Protein AF-A0A0Q7QD30-F1 (afdb_monomer)

pLDDT: mean 86.22, std 14.58, range [40.12, 98.38]

Radius of gyration: 17.58 Å; Cα contacts (8 Å, |Δi|>4): 38; chains: 1; bounding box: 45×49×42 Å

Sequence (106 aa):
MNDERHSVSSGDRLRDSKDKQVGIRWPIALDQRLDDLVERANNAGASTTRRETIAAILLVADHTGEELVEILISYRRALVRDALLEVSDADVIQFKAHRPGPRGSS

Structure (mmCIF, N/CA/C/O backbone):
data_AF-A0A0Q7QD30-F1
#
_entry.id   AF-A0A0Q7QD30-F1
#
loop_
_atom_site.group_PDB
_atom_site.id
_atom_site.type_symbol
_atom_site.label_atom_id
_atom_site.label_alt_id
_atom_site.label_comp_id
_atom_site.label_asym_id
_atom_site.label_entity_id
_atom_site.label_seq_id
_atom_site.pdbx_PDB_ins_code
_atom_site.Cartn_x
_atom_site.Cartn_y
_atom_site.Cartn_z
_atom_site.occupancy
_atom_site.B_iso_or_equiv
_atom_site.auth_seq_id
_atom_site.auth_comp_id
_atom_site.auth_asym_id
_atom_site.auth_atom_id
_atom_site.pdbx_PDB_model_num
ATOM 1 N N . MET A 1 1 ? -4.526 32.846 -7.334 1.00 40.12 1 MET A N 1
ATOM 2 C CA . MET A 1 1 ? -4.752 31.526 -6.709 1.00 40.12 1 MET A CA 1
ATOM 3 C C . MET A 1 1 ? -5.029 30.573 -7.859 1.00 40.12 1 MET A C 1
ATOM 5 O O . MET A 1 1 ? -6.075 30.695 -8.476 1.00 40.12 1 MET A O 1
ATOM 9 N N . ASN A 1 2 ? -4.015 29.817 -8.287 1.00 40.62 2 ASN A N 1
ATOM 10 C CA . ASN A 1 2 ? -4.057 29.058 -9.538 1.00 40.62 2 ASN A CA 1
ATOM 11 C C . ASN A 1 2 ? -4.798 27.740 -9.287 1.00 40.62 2 ASN A C 1
ATOM 13 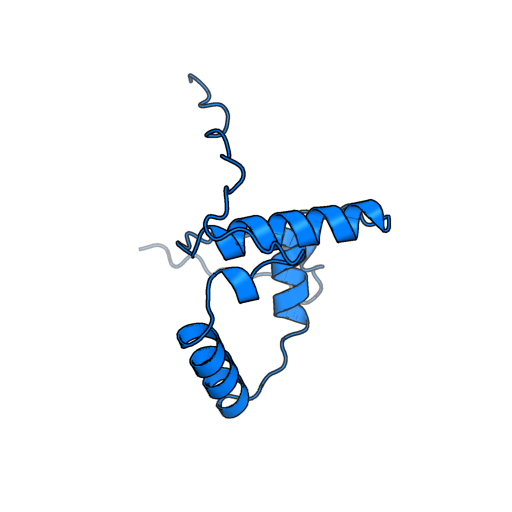O O . ASN A 1 2 ? -4.301 26.887 -8.557 1.00 40.62 2 ASN A O 1
ATOM 17 N N . ASP A 1 3 ? -5.995 27.612 -9.846 1.00 47.06 3 ASP A N 1
ATOM 18 C CA . ASP A 1 3 ? -6.765 26.372 -9.860 1.00 47.06 3 ASP A CA 1
ATOM 19 C C . ASP A 1 3 ? -6.173 25.466 -10.952 1.00 47.06 3 ASP A C 1
ATOM 21 O O . ASP A 1 3 ? -6.595 25.482 -12.111 1.00 47.06 3 ASP A O 1
ATOM 25 N N . GLU A 1 4 ? -5.088 24.757 -10.623 1.00 55.84 4 GLU A N 1
ATOM 26 C CA . GLU A 1 4 ? -4.527 23.727 -11.497 1.00 55.84 4 GLU A CA 1
ATOM 27 C C . GLU A 1 4 ? -5.525 22.573 -11.593 1.00 55.84 4 GLU A C 1
ATOM 29 O O . GLU A 1 4 ? -5.498 21.628 -10.806 1.00 55.84 4 GLU A O 1
ATOM 34 N N . ARG A 1 5 ? -6.409 22.633 -12.591 1.00 63.66 5 ARG A N 1
ATOM 35 C CA . ARG A 1 5 ? -7.273 21.508 -12.951 1.00 63.66 5 ARG A CA 1
ATOM 36 C C . ARG A 1 5 ? -6.390 20.303 -13.273 1.00 63.66 5 ARG A C 1
ATOM 38 O O . ARG A 1 5 ? -5.806 20.214 -14.354 1.00 63.66 5 ARG A O 1
ATOM 45 N N . HIS A 1 6 ? -6.271 19.374 -12.329 1.00 71.06 6 HIS A N 1
ATOM 46 C CA . HIS A 1 6 ? -5.674 18.066 -12.561 1.00 71.06 6 HIS A CA 1
ATOM 47 C C . HIS A 1 6 ? -6.597 17.287 -13.505 1.00 71.06 6 HIS A C 1
ATOM 49 O O . HIS A 1 6 ? -7.525 16.614 -13.069 1.00 71.06 6 HIS A O 1
ATOM 55 N N . SER A 1 7 ? -6.377 17.438 -14.809 1.00 81.81 7 SER A N 1
ATOM 56 C CA . SER A 1 7 ? -7.041 16.646 -15.841 1.00 81.81 7 SER A CA 1
ATOM 57 C C . SER A 1 7 ? -6.058 15.624 -16.403 1.00 81.81 7 SER A C 1
ATOM 59 O O . SER A 1 7 ? -4.879 15.923 -16.598 1.00 81.81 7 SER A O 1
ATOM 61 N N . VAL A 1 8 ? -6.551 14.408 -16.609 1.00 85.69 8 VAL A N 1
ATOM 62 C CA . VAL A 1 8 ? -5.866 13.293 -17.273 1.00 85.69 8 VAL A CA 1
ATOM 63 C C . VAL A 1 8 ? -6.819 12.730 -18.323 1.00 85.69 8 VAL A C 1
ATOM 65 O O . VAL A 1 8 ? -8.037 12.880 -18.180 1.00 85.69 8 VAL A O 1
ATOM 68 N N . SER A 1 9 ? -6.299 12.125 -19.389 1.00 89.25 9 SER A N 1
ATOM 69 C CA . SER A 1 9 ? -7.150 11.518 -20.412 1.00 89.25 9 SER A CA 1
ATOM 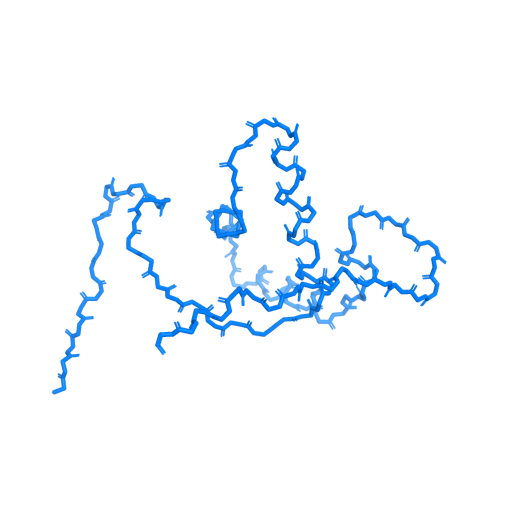70 C C . SER A 1 9 ? -7.662 10.162 -19.915 1.00 89.25 9 SER A C 1
ATOM 72 O O . SER A 1 9 ? -6.914 9.372 -19.343 1.00 89.25 9 SER A O 1
ATOM 74 N N . SER A 1 10 ? -8.94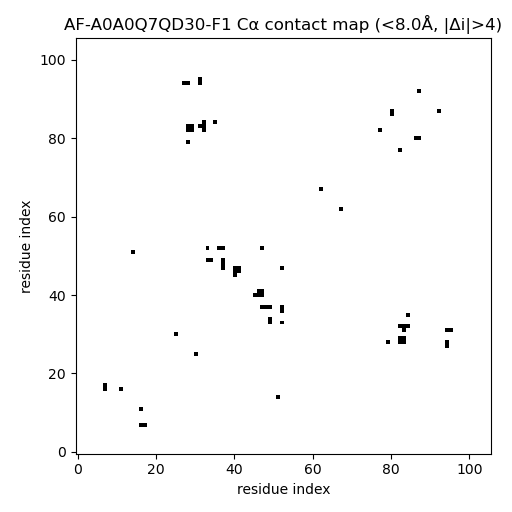8 9.868 -20.132 1.00 89.88 10 SER A N 1
ATOM 75 C CA . SER A 1 10 ? -9.539 8.575 -19.754 1.00 89.88 10 SER A CA 1
ATOM 76 C C . SER A 1 10 ? -9.025 7.403 -20.595 1.00 89.88 10 SER A C 1
ATOM 78 O O . SER A 1 10 ? -9.223 6.252 -20.215 1.00 89.88 10 SER A O 1
ATOM 80 N N . GLY A 1 11 ? -8.375 7.679 -21.731 1.00 92.56 11 GLY A N 1
ATOM 81 C CA . GLY A 1 11 ? -7.721 6.669 -22.562 1.00 92.56 11 GLY A CA 1
ATOM 82 C C . GLY A 1 11 ? -6.291 6.345 -22.124 1.00 92.56 11 GLY A C 1
ATOM 83 O O . GLY A 1 11 ? -5.680 5.432 -22.683 1.00 92.56 11 GLY A O 1
ATOM 84 N N . ASP A 1 12 ? -5.746 7.080 -21.152 1.00 92.56 12 ASP A N 1
ATOM 85 C CA . ASP A 1 12 ? -4.369 6.892 -20.711 1.00 92.56 12 ASP A CA 1
ATOM 86 C C . ASP A 1 12 ? -4.254 5.612 -19.882 1.00 92.56 12 ASP A C 1
ATOM 88 O O . ASP A 1 12 ? -5.095 5.290 -19.039 1.00 92.56 12 ASP A O 1
ATOM 92 N N . ARG A 1 13 ? -3.160 4.875 -20.078 1.00 91.44 13 ARG A N 1
ATOM 93 C CA . ARG A 1 13 ? -2.832 3.759 -19.190 1.00 91.44 13 ARG A CA 1
ATOM 94 C C . ARG A 1 13 ? -2.526 4.318 -17.805 1.00 91.44 13 ARG A C 1
ATOM 96 O O . ARG A 1 13 ? -1.668 5.183 -17.677 1.00 91.44 13 ARG A O 1
ATOM 103 N N . LEU A 1 14 ? -3.141 3.768 -16.758 1.00 91.06 14 LEU A N 1
ATOM 104 C CA . LEU A 1 14 ? -2.929 4.227 -15.376 1.00 91.06 14 LEU A CA 1
ATOM 105 C C . LEU A 1 14 ? -1.450 4.266 -14.971 1.00 91.06 14 LEU A C 1
ATOM 107 O O . LEU A 1 14 ? -1.016 5.208 -14.317 1.00 91.06 14 LEU A O 1
ATOM 111 N N . ARG A 1 15 ? -0.657 3.278 -15.405 1.00 90.56 15 ARG A N 1
ATOM 112 C CA . ARG A 1 15 ? 0.782 3.218 -15.108 1.00 90.56 15 ARG A CA 1
ATOM 113 C C . ARG A 1 15 ? 1.587 4.375 -15.718 1.00 90.56 15 ARG A C 1
ATOM 115 O O . ARG A 1 15 ? 2.637 4.692 -15.166 1.00 90.56 15 ARG A O 1
ATOM 122 N N . ASP A 1 16 ? 1.087 4.952 -16.814 1.00 90.81 16 ASP A N 1
ATOM 123 C CA . ASP A 1 16 ? 1.703 6.008 -17.630 1.00 90.81 16 ASP A CA 1
ATOM 124 C C . ASP A 1 16 ? 1.024 7.382 -17.394 1.00 90.81 16 ASP A C 1
ATOM 126 O O . ASP A 1 16 ? 1.424 8.387 -17.978 1.00 90.81 16 ASP A O 1
ATOM 130 N N . SER A 1 17 ? -0.022 7.428 -16.557 1.00 91.88 17 SER A N 1
ATOM 131 C CA . SER A 1 17 ? -0.799 8.635 -16.261 1.00 91.88 17 SER A CA 1
ATOM 132 C C . SER A 1 17 ? -0.052 9.584 -15.319 1.00 91.88 17 SER A C 1
ATOM 134 O O . SER A 1 17 ? 0.950 9.229 -14.697 1.00 91.88 17 SER A O 1
ATOM 136 N N . LYS A 1 18 ? -0.546 10.821 -15.200 1.00 88.62 18 LYS A N 1
ATOM 137 C CA . LYS A 1 18 ? 0.048 11.845 -14.336 1.00 88.62 18 LYS A CA 1
ATOM 138 C C . LYS A 1 18 ? 0.002 11.410 -12.869 1.00 88.62 18 LYS A C 1
ATOM 140 O O . LYS A 1 18 ? -1.073 11.213 -12.304 1.00 88.62 18 LYS A O 1
ATOM 145 N N . ASP A 1 19 ? 1.169 11.358 -12.234 1.00 86.94 19 ASP A N 1
ATOM 146 C CA . ASP A 1 19 ? 1.281 11.033 -10.814 1.00 86.94 19 ASP A CA 1
ATOM 147 C C . ASP A 1 19 ? 0.881 12.222 -9.918 1.00 86.94 19 ASP A C 1
ATOM 149 O O . ASP A 1 19 ? 1.163 13.391 -10.205 1.00 86.94 19 ASP A O 1
ATOM 153 N N . LYS A 1 20 ? 0.277 11.905 -8.768 1.00 87.31 20 LYS A N 1
ATOM 154 C CA . LYS A 1 20 ? 0.134 12.812 -7.624 1.00 87.31 20 LYS A CA 1
ATOM 155 C C . LYS A 1 20 ? 0.918 12.234 -6.455 1.00 87.31 20 LYS A C 1
ATOM 157 O O . LYS A 1 20 ? 0.710 11.082 -6.086 1.00 87.31 20 LYS A O 1
ATOM 162 N N . GLN A 1 21 ? 1.806 13.026 -5.855 1.00 85.06 21 GLN A N 1
ATOM 163 C CA . GLN A 1 21 ? 2.572 12.571 -4.697 1.00 85.06 21 GLN A CA 1
ATOM 164 C C . GLN A 1 21 ? 1.641 12.329 -3.503 1.00 85.06 21 GLN A C 1
ATOM 166 O O . GLN A 1 21 ? 0.866 13.204 -3.114 1.00 85.06 21 GLN A O 1
ATOM 171 N N . VAL A 1 22 ? 1.751 11.144 -2.905 1.00 83.00 22 VAL A N 1
ATOM 172 C CA . VAL A 1 22 ? 0.971 10.740 -1.735 1.00 83.00 22 VAL A CA 1
ATOM 173 C C . VAL A 1 22 ? 1.914 10.585 -0.543 1.00 83.00 22 VAL A C 1
ATOM 175 O O . VAL A 1 22 ? 2.789 9.724 -0.540 1.00 83.00 22 VAL A O 1
ATOM 178 N N . GLY A 1 23 ? 1.756 11.442 0.469 1.00 84.12 23 GLY A N 1
ATOM 179 C CA . GLY A 1 23 ? 2.502 11.365 1.727 1.00 84.12 23 GLY A CA 1
ATOM 180 C C . GLY A 1 23 ? 1.671 10.690 2.814 1.00 84.12 23 GLY A C 1
ATOM 181 O O . GLY A 1 23 ? 0.918 11.367 3.507 1.00 84.12 23 GLY A O 1
ATOM 182 N N . ILE A 1 24 ? 1.798 9.369 2.967 1.00 86.62 24 ILE A N 1
ATOM 183 C CA . ILE A 1 24 ? 1.090 8.597 4.001 1.00 86.62 24 ILE A CA 1
ATOM 184 C C . ILE A 1 24 ? 2.092 8.057 5.024 1.00 86.62 24 ILE A C 1
ATOM 186 O O . ILE A 1 24 ? 3.173 7.590 4.673 1.00 86.62 24 ILE A O 1
ATOM 190 N N . ARG A 1 25 ? 1.710 8.107 6.305 1.00 89.81 25 ARG A N 1
ATOM 191 C CA . ARG A 1 25 ? 2.359 7.355 7.384 1.00 89.81 25 ARG A CA 1
ATOM 192 C C . ARG A 1 25 ? 1.528 6.118 7.696 1.00 89.81 25 ARG A C 1
ATOM 194 O O . ARG A 1 25 ? 0.323 6.235 7.902 1.00 89.81 25 ARG A O 1
ATOM 201 N N . TRP A 1 26 ? 2.174 4.963 7.777 1.00 92.62 26 TRP A N 1
ATOM 202 C CA . TRP A 1 26 ? 1.526 3.687 8.072 1.00 92.62 26 TRP A CA 1
ATOM 203 C C . TRP A 1 26 ? 2.430 2.768 8.909 1.00 92.62 26 TRP A C 1
ATOM 205 O O . TRP A 1 26 ? 3.623 3.062 9.044 1.00 92.62 26 TRP A O 1
ATOM 215 N N . PRO A 1 27 ? 1.888 1.695 9.516 1.00 94.38 27 PRO A N 1
ATOM 216 C CA . PRO A 1 27 ? 2.681 0.744 10.288 1.00 94.38 27 PRO A CA 1
ATOM 217 C C . PRO A 1 27 ? 3.831 0.143 9.470 1.00 94.38 27 PRO A C 1
ATOM 219 O O . PRO A 1 27 ? 3.628 -0.288 8.338 1.00 94.38 27 PRO A O 1
ATOM 222 N N . ILE A 1 28 ? 5.021 0.040 10.072 1.00 92.88 28 ILE A N 1
ATOM 223 C CA . ILE A 1 28 ? 6.229 -0.516 9.427 1.00 92.88 28 ILE A CA 1
ATOM 224 C C . ILE A 1 28 ? 5.980 -1.936 8.893 1.00 92.88 28 ILE A C 1
ATOM 226 O O . ILE A 1 28 ? 6.480 -2.296 7.833 1.00 92.88 28 ILE A O 1
ATOM 230 N N . ALA A 1 29 ? 5.148 -2.722 9.579 1.00 92.62 29 ALA A N 1
ATOM 231 C CA . ALA A 1 29 ? 4.788 -4.066 9.139 1.00 92.62 29 ALA A CA 1
ATOM 232 C C . ALA A 1 29 ? 4.052 -4.092 7.789 1.00 92.62 29 ALA A C 1
ATOM 234 O O . ALA A 1 29 ? 4.271 -5.001 6.997 1.00 92.62 29 ALA A O 1
ATOM 235 N N . LEU A 1 30 ? 3.223 -3.082 7.496 1.00 94.12 30 LEU A N 1
ATOM 236 C CA . LEU A 1 30 ? 2.584 -2.955 6.184 1.00 94.12 30 LEU A CA 1
ATOM 237 C C . LEU A 1 30 ? 3.559 -2.460 5.113 1.00 94.12 30 LEU A C 1
ATOM 239 O O . LEU A 1 30 ? 3.439 -2.875 3.963 1.00 94.12 30 LEU A O 1
ATOM 243 N N . ASP A 1 31 ? 4.542 -1.635 5.486 1.00 93.19 31 ASP A N 1
ATOM 244 C CA . ASP A 1 31 ? 5.621 -1.241 4.572 1.00 93.19 31 ASP A CA 1
ATOM 245 C C . ASP A 1 31 ? 6.439 -2.461 4.125 1.00 93.19 31 ASP A C 1
ATOM 247 O O . ASP A 1 31 ? 6.627 -2.671 2.928 1.00 93.19 31 ASP A O 1
ATOM 251 N N . GLN A 1 32 ? 6.836 -3.316 5.077 1.00 92.94 32 GLN A N 1
ATOM 252 C CA . GLN A 1 32 ? 7.534 -4.569 4.780 1.00 92.94 32 GLN A CA 1
ATOM 253 C C . GLN A 1 32 ? 6.659 -5.518 3.958 1.00 92.94 32 GLN A C 1
ATOM 255 O O . GLN A 1 32 ? 7.121 -6.062 2.962 1.00 92.94 32 GLN A O 1
ATOM 260 N N . ARG A 1 33 ? 5.377 -5.668 4.318 1.00 94.88 33 ARG A N 1
ATOM 261 C CA . ARG A 1 33 ? 4.436 -6.487 3.543 1.00 94.88 33 ARG A CA 1
ATOM 262 C C . ARG A 1 33 ? 4.377 -6.042 2.083 1.00 94.88 33 ARG A C 1
ATOM 264 O O . ARG A 1 33 ? 4.321 -6.886 1.195 1.00 94.88 33 ARG A O 1
ATOM 271 N N . LEU A 1 34 ? 4.370 -4.733 1.822 1.00 95.31 34 LEU A N 1
ATOM 272 C CA . LEU A 1 34 ? 4.378 -4.224 0.454 1.00 95.31 34 LEU A CA 1
ATOM 273 C C . LEU A 1 34 ? 5.667 -4.599 -0.285 1.00 95.31 34 LEU A C 1
ATOM 275 O O . LEU A 1 34 ? 5.583 -4.987 -1.449 1.00 95.31 34 LEU A O 1
ATOM 279 N N . ASP A 1 35 ? 6.833 -4.501 0.358 1.00 94.62 35 ASP A N 1
ATOM 280 C CA . ASP A 1 35 ? 8.087 -4.971 -0.246 1.00 94.62 35 ASP A CA 1
ATOM 281 C C . ASP A 1 35 ? 8.019 -6.442 -0.615 1.00 94.62 35 ASP A C 1
ATOM 283 O O . ASP A 1 35 ? 8.369 -6.803 -1.735 1.00 94.62 35 ASP A O 1
ATOM 287 N N . ASP A 1 36 ? 7.522 -7.271 0.298 1.00 94.81 36 ASP A N 1
ATOM 288 C CA . ASP A 1 36 ? 7.438 -8.710 0.083 1.00 94.81 36 ASP A CA 1
ATOM 289 C C . ASP A 1 36 ? 6.461 -9.035 -1.064 1.00 94.81 36 ASP A C 1
ATOM 291 O O . ASP A 1 36 ? 6.703 -9.941 -1.860 1.00 94.81 36 ASP A O 1
ATOM 295 N N . LEU A 1 37 ? 5.373 -8.265 -1.215 1.00 96.50 37 LEU A N 1
ATOM 296 C CA . LEU A 1 37 ? 4.457 -8.379 -2.357 1.00 96.50 37 LEU A CA 1
ATOM 297 C C . LEU A 1 37 ? 5.121 -7.974 -3.681 1.00 96.50 37 LEU A C 1
ATOM 299 O O . LEU A 1 37 ? 4.932 -8.663 -4.685 1.00 96.50 37 LEU A O 1
ATOM 303 N N . VAL A 1 38 ? 5.898 -6.886 -3.691 1.00 97.31 38 VAL A N 1
ATOM 304 C CA . VAL A 1 38 ? 6.662 -6.444 -4.871 1.00 97.31 38 VAL A CA 1
ATOM 305 C C . VAL A 1 38 ? 7.698 -7.498 -5.254 1.00 97.31 38 VAL A C 1
ATOM 307 O O . VAL A 1 38 ? 7.787 -7.877 -6.419 1.00 97.31 38 VAL A O 1
ATOM 310 N N . GLU A 1 39 ? 8.457 -8.000 -4.281 1.00 96.31 39 GLU A N 1
ATOM 311 C CA . GLU A 1 39 ? 9.451 -9.053 -4.479 1.00 96.31 39 GLU A CA 1
ATOM 312 C C . GLU A 1 39 ? 8.795 -10.327 -5.016 1.00 96.31 39 GLU A C 1
ATOM 314 O O . GLU A 1 39 ? 9.239 -10.869 -6.026 1.00 96.31 39 GLU A O 1
ATOM 319 N N . ARG A 1 40 ? 7.677 -10.761 -4.424 1.00 96.38 40 ARG A N 1
ATOM 320 C CA . ARG A 1 40 ? 6.918 -11.926 -4.892 1.00 96.38 40 ARG A CA 1
ATOM 321 C C . ARG A 1 40 ? 6.422 -11.760 -6.327 1.00 96.38 40 ARG A C 1
ATOM 323 O O . ARG A 1 40 ? 6.528 -12.703 -7.110 1.00 96.38 40 ARG A O 1
ATOM 330 N N . ALA A 1 41 ? 5.889 -10.591 -6.680 1.00 97.12 41 ALA A N 1
ATOM 331 C CA . ALA A 1 41 ? 5.456 -10.308 -8.045 1.00 97.12 41 ALA A CA 1
ATOM 332 C C . ALA A 1 41 ? 6.641 -10.336 -9.023 1.00 97.12 41 ALA A C 1
ATOM 334 O O . ALA A 1 41 ? 6.548 -10.959 -10.081 1.00 97.12 41 ALA A O 1
ATOM 335 N N . ASN A 1 42 ? 7.769 -9.726 -8.651 1.00 97.56 42 ASN A N 1
ATOM 336 C CA . ASN A 1 42 ? 8.971 -9.700 -9.480 1.00 97.56 42 ASN A CA 1
ATOM 337 C C . ASN A 1 42 ? 9.585 -11.094 -9.671 1.00 97.56 42 ASN A C 1
ATOM 339 O O . ASN A 1 42 ? 9.938 -11.470 -10.787 1.00 97.56 42 ASN A O 1
ATOM 343 N N . ASN A 1 43 ? 9.621 -11.907 -8.615 1.00 96.81 43 ASN A N 1
ATOM 344 C CA . ASN A 1 43 ? 10.069 -13.298 -8.679 1.00 96.81 43 ASN A CA 1
ATOM 345 C C . ASN A 1 43 ? 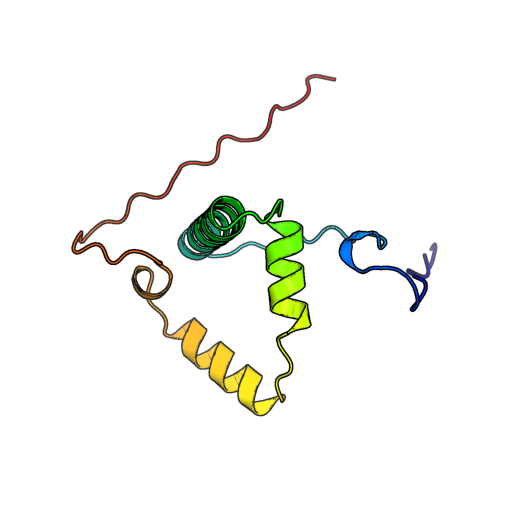9.156 -14.168 -9.559 1.00 96.81 43 ASN A C 1
ATOM 347 O O . ASN A 1 43 ? 9.620 -15.131 -10.164 1.00 96.81 43 ASN A O 1
ATOM 351 N N . ALA A 1 44 ? 7.872 -13.816 -9.676 1.00 97.38 44 ALA A N 1
ATOM 352 C CA . ALA A 1 44 ? 6.929 -14.451 -10.599 1.00 97.38 44 ALA A CA 1
ATOM 353 C C . ALA A 1 44 ? 7.045 -13.941 -12.054 1.00 97.38 44 ALA A C 1
ATOM 355 O O . ALA A 1 44 ? 6.258 -14.347 -12.908 1.00 97.38 44 ALA A O 1
ATOM 356 N N . GLY A 1 45 ? 8.011 -13.065 -12.351 1.00 96.44 45 GLY A N 1
ATOM 357 C CA . GLY A 1 45 ? 8.279 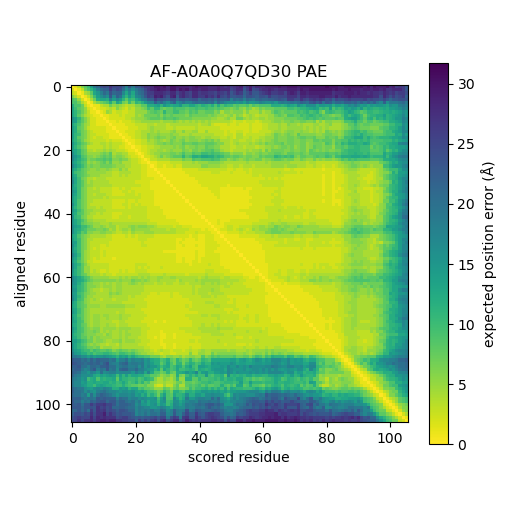-12.545 -13.693 1.00 96.44 45 GLY A CA 1
ATOM 358 C C . GLY A 1 45 ? 7.621 -11.201 -14.005 1.00 96.44 45 GLY A C 1
ATOM 359 O O . GLY A 1 45 ? 7.739 -10.723 -15.135 1.00 96.44 45 GLY A O 1
ATOM 360 N N . ALA A 1 46 ? 6.951 -10.565 -13.039 1.00 94.44 46 ALA A N 1
ATOM 361 C CA . ALA A 1 46 ? 6.580 -9.163 -13.194 1.00 94.44 46 ALA A CA 1
ATOM 362 C C . ALA A 1 46 ? 7.836 -8.268 -13.142 1.00 94.44 46 ALA A C 1
ATOM 364 O O . ALA A 1 46 ? 8.868 -8.638 -12.593 1.00 94.44 46 ALA A O 1
ATOM 365 N N . SER A 1 47 ? 7.756 -7.066 -13.709 1.00 94.44 47 SER A N 1
ATOM 366 C CA .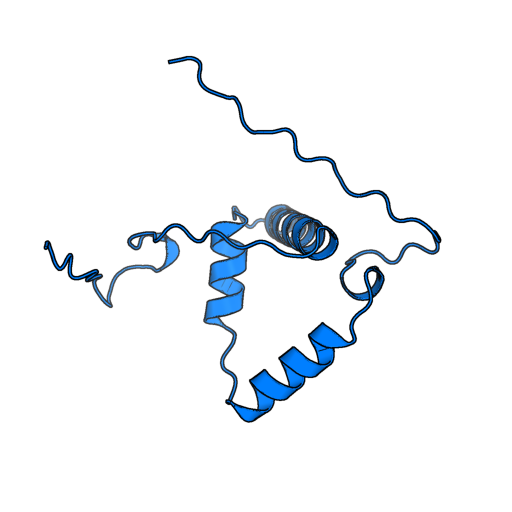 SER A 1 47 ? 8.737 -6.000 -13.475 1.00 94.44 47 SER A CA 1
ATOM 367 C C . SER A 1 47 ? 7.977 -4.806 -12.914 1.00 94.44 47 SER A C 1
ATOM 369 O O . SER A 1 47 ? 7.591 -3.903 -13.649 1.00 94.44 47 SER A O 1
ATOM 371 N N . THR A 1 48 ? 7.658 -4.881 -11.622 1.00 95.81 48 THR A N 1
ATOM 372 C CA . THR A 1 48 ? 6.767 -3.951 -10.922 1.00 95.81 48 THR A CA 1
ATOM 373 C C . THR A 1 48 ? 7.481 -3.208 -9.797 1.00 95.81 48 THR A C 1
ATOM 375 O O . THR A 1 48 ? 8.576 -3.555 -9.344 1.00 95.81 48 THR A O 1
ATOM 378 N N . THR A 1 49 ? 6.829 -2.149 -9.332 1.00 95.25 49 THR A N 1
ATOM 379 C CA . THR A 1 49 ? 7.292 -1.261 -8.266 1.00 95.25 49 THR A CA 1
ATOM 380 C C . THR A 1 49 ? 6.276 -1.211 -7.129 1.00 95.25 49 THR A C 1
ATOM 382 O O . THR A 1 49 ? 5.114 -1.582 -7.306 1.00 95.25 49 THR A O 1
ATOM 385 N N . ARG A 1 50 ? 6.671 -0.665 -5.969 1.00 94.06 50 ARG A N 1
ATOM 386 C CA . ARG A 1 50 ? 5.737 -0.341 -4.872 1.00 94.06 50 ARG A CA 1
ATOM 387 C C . ARG A 1 50 ? 4.536 0.477 -5.365 1.00 94.06 50 ARG A C 1
ATOM 389 O O . ARG A 1 50 ? 3.399 0.152 -5.041 1.00 94.06 50 ARG A O 1
ATOM 396 N N . ARG A 1 51 ? 4.796 1.509 -6.179 1.00 93.06 51 ARG A N 1
ATOM 397 C CA . ARG A 1 51 ? 3.769 2.392 -6.758 1.00 93.06 51 ARG A CA 1
ATOM 398 C C . ARG A 1 51 ? 2.762 1.598 -7.587 1.00 93.06 51 ARG A C 1
ATOM 400 O O . ARG A 1 51 ? 1.564 1.696 -7.347 1.00 93.06 51 ARG A O 1
ATOM 407 N N . GLU A 1 52 ? 3.252 0.810 -8.540 1.00 95.38 52 GLU A N 1
ATOM 408 C CA . GLU A 1 52 ? 2.403 0.017 -9.434 1.00 95.38 52 GLU A CA 1
ATOM 409 C C . GLU A 1 52 ? 1.651 -1.086 -8.681 1.00 95.38 52 GLU A C 1
ATOM 411 O O . GLU A 1 52 ? 0.478 -1.311 -8.949 1.00 95.38 52 GLU A O 1
ATOM 416 N N . THR A 1 53 ? 2.278 -1.700 -7.676 1.00 96.06 53 THR A N 1
ATOM 417 C CA . THR A 1 53 ? 1.647 -2.727 -6.835 1.00 96.06 53 THR A CA 1
ATOM 418 C C . THR A 1 53 ? 0.486 -2.156 -6.016 1.00 96.06 53 THR A C 1
ATOM 420 O O . THR A 1 53 ? -0.602 -2.727 -6.030 1.00 96.06 53 THR A O 1
ATOM 423 N N . ILE A 1 54 ? 0.662 -1.003 -5.353 1.00 94.69 54 ILE A N 1
ATOM 424 C CA . ILE A 1 54 ? -0.442 -0.325 -4.646 1.00 94.69 54 ILE A CA 1
ATOM 425 C C . ILE A 1 54 ? -1.542 0.079 -5.635 1.00 94.69 54 ILE A C 1
ATOM 427 O O . ILE A 1 54 ? -2.718 -0.151 -5.363 1.00 94.69 54 ILE A O 1
ATOM 431 N N . ALA A 1 55 ? -1.174 0.670 -6.776 1.00 94.44 55 ALA A N 1
ATOM 432 C CA . ALA A 1 55 ? -2.139 1.097 -7.785 1.00 94.44 55 ALA A CA 1
ATOM 433 C C . ALA A 1 55 ? -2.960 -0.083 -8.326 1.00 94.44 55 ALA A C 1
ATOM 435 O O . ALA A 1 55 ? -4.171 0.042 -8.477 1.00 94.44 55 ALA A O 1
ATOM 436 N N . ALA A 1 56 ? -2.327 -1.238 -8.555 1.00 96.00 56 ALA A N 1
ATOM 437 C CA . ALA A 1 56 ? -3.003 -2.457 -8.983 1.00 96.00 56 ALA A CA 1
ATOM 438 C C . ALA A 1 56 ? -3.976 -2.984 -7.918 1.00 96.00 56 ALA A C 1
ATOM 440 O O . ALA A 1 56 ? -5.093 -3.357 -8.262 1.00 96.00 56 ALA A O 1
ATOM 441 N N . ILE A 1 57 ? -3.592 -2.966 -6.635 1.00 94.69 57 ILE A N 1
ATOM 442 C CA . ILE A 1 57 ? -4.479 -3.359 -5.527 1.00 94.69 57 ILE A CA 1
ATOM 443 C C . ILE A 1 57 ? -5.684 -2.414 -5.433 1.00 94.69 57 ILE A C 1
ATOM 445 O O . ILE A 1 57 ? -6.812 -2.876 -5.298 1.00 94.69 57 ILE A O 1
ATOM 449 N N . LEU A 1 58 ? -5.466 -1.100 -5.541 1.00 94.19 58 LEU A N 1
ATOM 450 C CA . LEU A 1 58 ? -6.551 -0.115 -5.523 1.00 94.19 58 LEU A CA 1
ATOM 451 C C . LEU A 1 58 ? -7.476 -0.240 -6.739 1.00 94.19 58 LEU A C 1
ATOM 453 O O . LEU A 1 58 ? -8.678 -0.056 -6.596 1.00 94.19 58 LEU A O 1
ATOM 457 N N . LEU A 1 59 ? -6.935 -0.565 -7.917 1.00 95.56 59 LEU A N 1
ATOM 458 C CA . LEU A 1 59 ? -7.717 -0.742 -9.142 1.00 95.56 59 LEU A CA 1
ATOM 459 C C . LEU A 1 59 ? -8.723 -1.895 -9.033 1.00 95.56 59 LEU A C 1
ATOM 461 O O . LEU A 1 59 ? -9.795 -1.816 -9.623 1.00 95.56 59 LEU A O 1
ATOM 465 N N . VAL A 1 60 ? -8.374 -2.960 -8.307 1.00 95.75 60 VAL A N 1
ATOM 466 C CA . VAL A 1 60 ? -9.242 -4.139 -8.137 1.00 95.75 60 VAL A CA 1
ATOM 467 C C . VAL A 1 60 ? -10.125 -4.073 -6.887 1.00 95.75 60 VAL A C 1
ATOM 469 O O . VAL A 1 60 ? -10.965 -4.949 -6.702 1.00 95.75 60 VAL A O 1
ATOM 472 N N . ALA A 1 61 ? -9.942 -3.069 -6.026 1.00 94.19 61 ALA A N 1
ATOM 473 C CA . ALA A 1 61 ? -10.713 -2.884 -4.799 1.00 94.19 61 ALA A CA 1
ATOM 474 C C . ALA A 1 61 ? -12.089 -2.252 -5.092 1.00 94.19 61 ALA A C 1
ATOM 476 O O . ALA A 1 61 ? -12.324 -1.082 -4.789 1.00 94.19 61 ALA A O 1
ATOM 477 N N . ASP A 1 62 ? -12.987 -3.030 -5.696 1.00 94.88 62 ASP A N 1
ATOM 478 C CA . ASP A 1 62 ? -14.384 -2.652 -5.936 1.00 94.88 62 ASP A CA 1
ATOM 479 C C . ASP A 1 62 ? -15.250 -3.097 -4.749 1.00 94.88 62 ASP A C 1
ATOM 481 O O . ASP A 1 62 ? -15.677 -4.249 -4.673 1.00 94.88 62 ASP A O 1
ATOM 485 N N . HIS A 1 63 ? -15.4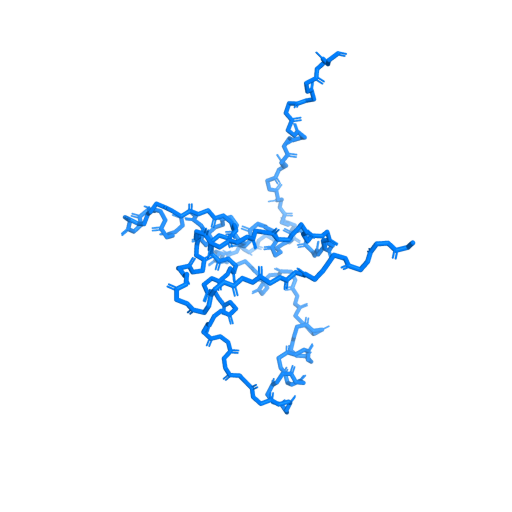23 -2.200 -3.776 1.00 95.62 63 HIS A N 1
ATOM 486 C CA . HIS A 1 63 ? -16.131 -2.472 -2.526 1.00 95.62 63 HIS A CA 1
ATOM 487 C C . HIS A 1 63 ? -17.260 -1.475 -2.288 1.00 95.62 63 HIS A C 1
ATOM 489 O O . HIS A 1 63 ? -17.108 -0.274 -2.539 1.00 95.62 63 HIS A O 1
ATOM 495 N N . THR A 1 64 ? -18.371 -1.949 -1.719 1.00 97.69 64 THR A N 1
ATOM 496 C CA . THR A 1 64 ? -19.421 -1.050 -1.225 1.00 97.69 64 THR A CA 1
ATOM 497 C C . THR A 1 64 ? -18.959 -0.292 0.023 1.00 97.69 64 THR A C 1
ATOM 499 O O . THR A 1 64 ? -17.946 -0.613 0.654 1.00 97.69 64 THR A O 1
ATOM 502 N N . GLY A 1 65 ? -19.715 0.737 0.416 1.00 97.56 65 GLY A N 1
ATOM 503 C CA . GLY A 1 65 ? -19.422 1.491 1.636 1.00 97.56 65 GLY A CA 1
ATOM 504 C C . GLY A 1 65 ? -19.437 0.611 2.891 1.00 97.56 65 GLY A C 1
ATOM 505 O O . GLY A 1 65 ? -18.588 0.771 3.766 1.00 97.56 65 GLY A O 1
ATOM 506 N N . GLU A 1 66 ? -20.366 -0.339 2.962 1.00 98.25 66 GLU A N 1
ATOM 507 C CA . GLU A 1 66 ? -20.499 -1.298 4.060 1.00 98.25 66 GLU A CA 1
ATOM 508 C C . GLU A 1 66 ? -19.294 -2.245 4.124 1.00 98.25 66 GLU A C 1
ATOM 510 O O . GLU A 1 66 ? -18.694 -2.404 5.187 1.00 98.25 66 GLU A O 1
ATOM 515 N N . GLU A 1 67 ? -18.868 -2.793 2.984 1.00 97.81 67 GLU A N 1
ATOM 516 C CA . GLU A 1 67 ? -17.686 -3.661 2.898 1.00 97.81 67 GLU A CA 1
ATOM 517 C C . GLU A 1 67 ? -16.407 -2.916 3.313 1.00 97.81 67 GLU A C 1
ATOM 519 O O . GLU A 1 67 ? -15.580 -3.438 4.065 1.00 97.81 67 GLU A O 1
ATOM 524 N N . LEU A 1 68 ? -16.261 -1.648 2.909 1.00 97.88 68 LEU A N 1
ATOM 525 C CA . LEU A 1 68 ? -15.142 -0.807 3.345 1.00 97.88 68 LEU A CA 1
ATOM 526 C C . LEU A 1 68 ? -15.135 -0.591 4.864 1.00 97.88 68 LEU A C 1
ATOM 528 O O . LEU A 1 68 ? -14.064 -0.581 5.480 1.00 97.88 68 LEU A O 1
ATOM 532 N N . VAL A 1 69 ? -16.304 -0.437 5.495 1.00 98.38 69 VAL A N 1
ATOM 533 C CA . VAL A 1 69 ? -16.404 -0.331 6.959 1.00 98.38 69 VAL A CA 1
ATOM 534 C C . VAL A 1 69 ? -15.908 -1.613 7.629 1.00 98.38 69 VAL A C 1
ATOM 536 O O . VAL A 1 69 ? -15.140 -1.536 8.592 1.00 98.38 69 VAL A O 1
ATOM 539 N N . GLU A 1 70 ? -16.282 -2.781 7.113 1.00 98.12 70 GLU A N 1
ATOM 540 C CA . GLU A 1 70 ? -15.837 -4.074 7.645 1.00 98.12 70 GLU A CA 1
ATOM 541 C C . GLU A 1 70 ? -14.325 -4.285 7.489 1.00 98.12 70 GLU A C 1
ATOM 543 O O . GLU A 1 70 ? -13.651 -4.701 8.442 1.00 98.12 70 GLU A O 1
ATOM 548 N N . ILE A 1 71 ? -13.766 -3.916 6.332 1.00 97.31 71 ILE A N 1
ATOM 549 C CA . ILE A 1 71 ? -12.317 -3.938 6.079 1.00 97.31 71 ILE A CA 1
ATOM 550 C C . ILE A 1 71 ? -11.590 -3.035 7.084 1.00 97.31 71 ILE A C 1
ATOM 552 O O . ILE A 1 71 ? -10.591 -3.438 7.686 1.00 97.31 71 ILE A O 1
ATOM 556 N N . LEU A 1 72 ? -12.108 -1.828 7.332 1.00 97.94 72 LEU A N 1
ATOM 557 C CA . LEU A 1 72 ? -11.513 -0.888 8.284 1.00 97.94 72 LEU A CA 1
ATOM 558 C C . LEU A 1 72 ? -11.597 -1.383 9.732 1.00 97.94 72 LEU A C 1
ATOM 560 O O . LEU A 1 72 ? -10.648 -1.193 10.497 1.00 97.94 72 LEU A O 1
ATOM 564 N N . ILE A 1 73 ? -12.707 -2.005 10.134 1.00 98.38 73 ILE A N 1
ATOM 565 C CA . ILE A 1 73 ? -12.843 -2.607 11.469 1.00 98.38 73 ILE A CA 1
ATOM 566 C C . ILE A 1 73 ? -11.837 -3.746 11.640 1.00 98.38 73 ILE A C 1
ATOM 568 O O . ILE A 1 73 ? -11.170 -3.813 12.675 1.00 98.38 73 ILE A O 1
ATOM 572 N N . SER A 1 74 ? -11.693 -4.598 10.623 1.00 97.50 74 SER A N 1
ATOM 573 C CA . SER A 1 74 ? -10.712 -5.684 10.613 1.00 97.50 74 SER A CA 1
ATOM 574 C C . SER A 1 74 ? -9.288 -5.146 10.743 1.00 97.50 74 SER A C 1
ATOM 576 O O . SER A 1 74 ? -8.559 -5.563 11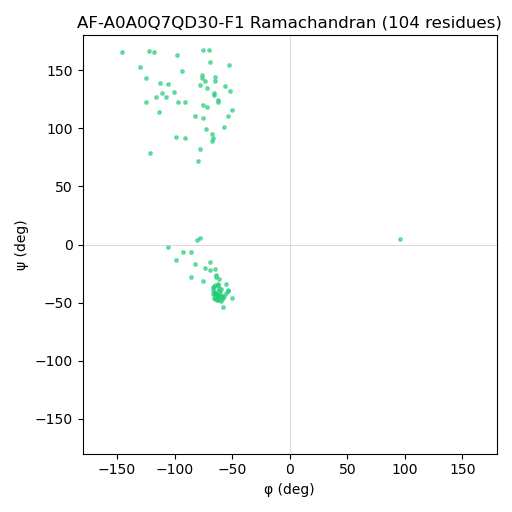.639 1.00 97.50 74 SER A O 1
ATOM 578 N N . TYR A 1 75 ? -8.921 -4.136 9.947 1.00 96.69 75 TYR A N 1
ATOM 579 C CA . TYR A 1 75 ? -7.615 -3.478 10.042 1.00 96.69 75 TYR A CA 1
ATOM 580 C C . TYR A 1 75 ? -7.340 -2.906 11.441 1.00 96.69 75 TYR A C 1
ATOM 582 O O . TYR A 1 75 ? -6.259 -3.103 11.988 1.00 96.69 75 TYR A O 1
ATOM 590 N N . ARG A 1 76 ? -8.321 -2.241 12.065 1.00 97.31 76 ARG A N 1
ATOM 591 C CA . ARG A 1 76 ? -8.167 -1.661 13.415 1.00 97.31 76 ARG A CA 1
ATOM 592 C C . ARG A 1 76 ? -7.944 -2.707 14.510 1.00 97.31 76 ARG A C 1
ATOM 594 O O . ARG A 1 76 ? -7.467 -2.349 15.583 1.00 97.31 76 ARG A O 1
ATOM 601 N N . ARG A 1 77 ? -8.328 -3.962 14.269 1.00 97.75 77 ARG A N 1
ATOM 602 C CA . ARG A 1 77 ? -8.154 -5.090 15.198 1.00 97.75 77 ARG A CA 1
ATOM 603 C C . ARG A 1 77 ? -6.941 -5.959 14.867 1.00 97.75 77 ARG A C 1
ATOM 605 O O . ARG A 1 77 ? -6.569 -6.784 15.697 1.00 97.75 77 ARG A O 1
ATOM 612 N N . ALA A 1 78 ? -6.359 -5.790 13.682 1.00 96.56 78 ALA A N 1
ATOM 613 C CA . ALA A 1 78 ? -5.235 -6.583 13.220 1.00 96.56 78 ALA A CA 1
ATOM 614 C C . ALA A 1 78 ? -3.989 -6.347 14.082 1.00 96.56 78 ALA A C 1
ATOM 616 O O . ALA A 1 78 ? -3.705 -5.238 14.542 1.00 96.56 78 ALA A O 1
ATOM 617 N N . LEU A 1 79 ? -3.227 -7.415 14.274 1.00 94.50 79 LEU A N 1
ATOM 618 C CA . LEU A 1 79 ? -1.945 -7.420 14.954 1.00 94.50 79 LEU A CA 1
ATOM 619 C C . LEU A 1 79 ? -0.809 -7.380 13.932 1.00 94.50 79 LEU A C 1
ATOM 621 O O . LEU A 1 79 ? -0.975 -7.712 12.761 1.00 94.50 79 LEU A O 1
ATOM 625 N N . VAL A 1 80 ? 0.391 -7.027 14.394 1.00 92.75 80 VAL A N 1
ATOM 626 C CA . VAL A 1 80 ? 1.593 -6.968 13.545 1.00 92.75 80 VAL A CA 1
ATOM 627 C C . VAL A 1 80 ? 1.834 -8.284 12.794 1.00 92.75 80 VAL A C 1
ATOM 629 O O . VAL A 1 80 ? 2.167 -8.258 11.613 1.00 92.75 80 VAL A O 1
ATOM 632 N N . ARG A 1 81 ? 1.610 -9.427 13.453 1.00 91.50 81 ARG A N 1
ATOM 633 C CA . ARG A 1 81 ? 1.752 -10.761 12.850 1.00 91.50 81 ARG A CA 1
ATOM 634 C C . ARG A 1 81 ? 0.803 -11.009 11.674 1.00 91.50 81 ARG A C 1
ATOM 636 O O . ARG A 1 81 ? 1.176 -11.725 10.755 1.00 91.50 81 ARG A O 1
ATOM 643 N N . ASP A 1 82 ? -0.372 -10.380 11.665 1.00 93.00 82 ASP A N 1
ATOM 644 C CA . ASP A 1 82 ? -1.368 -10.552 10.599 1.00 93.00 82 ASP A CA 1
ATOM 645 C C . ASP A 1 82 ? -0.929 -9.839 9.305 1.00 93.00 82 ASP A C 1
ATOM 647 O O . ASP A 1 82 ? -1.393 -10.157 8.209 1.00 93.00 82 ASP A O 1
ATOM 651 N N . ALA A 1 83 ? -0.007 -8.874 9.415 1.00 91.75 83 ALA A N 1
ATOM 652 C CA . ALA A 1 83 ? 0.576 -8.177 8.275 1.00 91.75 83 ALA A CA 1
ATOM 653 C C . ALA A 1 83 ? 1.732 -8.950 7.619 1.00 91.75 83 ALA A C 1
ATOM 655 O O . ALA A 1 83 ? 2.068 -8.653 6.472 1.00 91.75 83 ALA A O 1
ATOM 656 N N . LEU A 1 84 ? 2.324 -9.944 8.280 1.00 89.44 84 LEU A N 1
ATOM 657 C CA . LEU A 1 84 ? 3.442 -10.700 7.717 1.00 89.44 84 LEU A CA 1
ATOM 658 C C . LEU A 1 84 ? 2.957 -11.705 6.661 1.00 89.44 84 LEU A C 1
ATOM 660 O O . LEU A 1 84 ? 1.880 -12.284 6.791 1.00 89.44 84 LEU A O 1
ATOM 664 N N . LEU A 1 85 ? 3.733 -11.897 5.589 1.00 85.19 85 LEU A N 1
ATOM 665 C CA . LEU A 1 85 ? 3.467 -12.959 4.604 1.00 85.19 85 LEU A CA 1
ATOM 666 C C . LEU A 1 85 ? 4.081 -14.299 5.012 1.00 85.19 85 LEU A C 1
ATOM 668 O O . LEU A 1 85 ? 3.550 -15.345 4.647 1.00 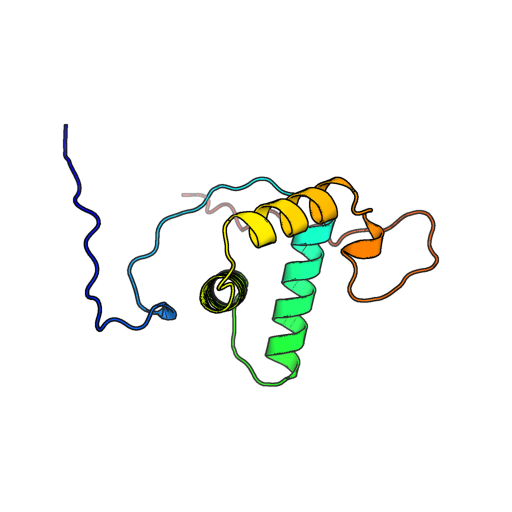85.19 85 LEU A O 1
ATOM 672 N N . GLU A 1 86 ? 5.163 -14.260 5.783 1.00 80.69 86 GLU A N 1
ATOM 673 C CA . GLU A 1 86 ? 5.786 -15.433 6.382 1.00 80.69 86 GLU A CA 1
ATOM 674 C C . GLU A 1 86 ? 5.509 -15.432 7.884 1.00 80.69 86 GLU A C 1
ATOM 676 O O . GLU A 1 86 ? 5.746 -14.441 8.580 1.00 80.69 86 GLU A O 1
ATOM 681 N N . VAL A 1 87 ? 4.970 -16.543 8.384 1.00 69.00 87 VAL A N 1
ATOM 682 C CA . VAL A 1 87 ? 4.690 -16.703 9.810 1.00 69.00 87 VAL A CA 1
ATOM 683 C C . VAL A 1 87 ? 6.013 -16.957 10.524 1.00 69.00 87 VAL A C 1
ATOM 685 O O . VAL A 1 87 ? 6.707 -17.928 10.233 1.00 69.00 87 VAL A O 1
ATOM 688 N N . SER A 1 88 ? 6.352 -16.074 11.459 1.00 66.19 88 SER A N 1
ATOM 689 C CA . SER A 1 88 ? 7.461 -16.256 12.388 1.00 66.19 88 SER A CA 1
ATOM 690 C C . SER A 1 88 ? 6.898 -16.475 13.786 1.00 66.19 88 SER A C 1
ATOM 692 O O . SER A 1 88 ? 6.077 -15.682 14.244 1.00 66.19 88 SER A O 1
ATOM 694 N N . ASP A 1 89 ? 7.374 -17.514 14.472 1.00 71.19 89 ASP A N 1
ATOM 695 C CA . ASP A 1 89 ? 7.042 -17.786 15.879 1.00 71.19 89 ASP A CA 1
ATOM 696 C C . ASP A 1 89 ? 7.825 -16.883 16.854 1.00 71.19 89 ASP A C 1
ATOM 698 O O . ASP A 1 89 ? 7.759 -17.054 18.072 1.00 71.19 89 ASP A O 1
ATOM 702 N N . ALA A 1 90 ? 8.600 -15.922 16.339 1.00 74.12 90 ALA A N 1
ATOM 703 C CA . ALA A 1 90 ? 9.355 -14.992 17.163 1.00 74.12 90 ALA A CA 1
ATOM 704 C C . ALA A 1 90 ? 8.439 -13.974 17.861 1.00 74.12 90 ALA A C 1
ATOM 706 O O . ALA A 1 90 ? 7.609 -13.319 17.232 1.00 74.12 90 ALA A O 1
ATOM 707 N N . ASP A 1 91 ? 8.683 -13.764 19.156 1.00 76.19 91 ASP A N 1
ATOM 708 C CA . ASP A 1 91 ? 7.969 -12.773 19.978 1.00 76.19 91 ASP A CA 1
ATOM 709 C C . ASP A 1 91 ? 8.318 -11.319 19.587 1.00 76.19 91 ASP A C 1
ATOM 711 O O . ASP A 1 91 ? 7.552 -10.383 19.804 1.00 76.19 91 ASP A O 1
ATOM 715 N N . VAL A 1 92 ? 9.476 -11.122 18.942 1.00 79.94 92 VAL A N 1
ATOM 716 C CA . VAL A 1 92 ? 9.938 -9.828 18.423 1.00 79.94 92 VAL A CA 1
ATOM 717 C C . VAL A 1 92 ? 10.260 -9.952 16.938 1.00 79.94 92 VAL A C 1
ATOM 719 O O . VAL A 1 92 ? 11.130 -10.727 16.541 1.00 79.94 92 VAL A O 1
ATOM 722 N N . ILE A 1 93 ? 9.602 -9.129 16.119 1.00 81.94 93 ILE A N 1
ATOM 723 C CA . ILE A 1 93 ? 9.813 -9.075 14.668 1.00 81.94 93 ILE A CA 1
ATOM 724 C C . ILE A 1 93 ? 10.785 -7.939 14.342 1.00 81.94 93 ILE A C 1
ATOM 726 O O . ILE A 1 93 ? 10.542 -6.779 14.677 1.00 81.94 93 ILE A O 1
ATOM 730 N N . GLN A 1 94 ? 11.887 -8.275 13.673 1.00 81.06 94 GLN A N 1
ATOM 731 C CA . GLN A 1 94 ? 12.849 -7.303 13.157 1.00 81.06 94 GLN A CA 1
ATOM 732 C C . GLN A 1 94 ? 12.469 -6.926 11.724 1.00 81.06 94 GLN A C 1
ATOM 734 O O . GLN A 1 94 ? 12.384 -7.791 10.854 1.00 81.06 94 GLN A O 1
ATOM 739 N N . PHE A 1 95 ? 12.251 -5.637 11.471 1.00 80.62 95 PHE A N 1
ATOM 740 C CA . PHE A 1 95 ? 11.919 -5.130 10.137 1.00 80.62 95 PHE A CA 1
ATOM 741 C C . PHE A 1 95 ? 13.174 -4.669 9.396 1.00 80.62 95 PHE A C 1
ATOM 743 O O . PHE A 1 95 ? 14.123 -4.181 10.018 1.00 80.62 95 PHE A O 1
ATOM 750 N N . LYS A 1 96 ? 13.184 -4.786 8.059 1.00 76.75 96 LYS A N 1
ATOM 751 C CA . LYS A 1 96 ? 14.303 -4.289 7.249 1.00 76.75 96 LYS A CA 1
ATOM 752 C C . LYS A 1 96 ? 14.400 -2.771 7.426 1.00 76.75 96 LYS A C 1
ATOM 754 O O . LYS A 1 96 ? 13.444 -2.032 7.197 1.00 76.75 96 LYS A O 1
ATOM 759 N N . ALA A 1 97 ? 15.570 -2.290 7.839 1.00 69.31 97 ALA A N 1
ATOM 760 C CA . ALA A 1 97 ? 15.830 -0.861 7.910 1.00 69.31 97 ALA A CA 1
ATOM 761 C C . ALA A 1 97 ? 16.058 -0.316 6.493 1.00 69.31 97 ALA A C 1
ATOM 763 O O . ALA A 1 97 ? 17.105 -0.558 5.887 1.00 69.31 97 ALA A O 1
ATOM 764 N N . HIS A 1 98 ? 15.102 0.450 5.968 1.00 65.50 98 HIS A N 1
ATOM 765 C CA . HIS A 1 98 ? 15.304 1.199 4.729 1.00 65.50 98 HIS A CA 1
ATOM 766 C C . HIS A 1 98 ? 16.256 2.367 4.986 1.00 65.50 98 HIS A C 1
ATOM 768 O O . HIS A 1 98 ? 15.970 3.250 5.799 1.00 65.50 98 HIS A O 1
ATOM 774 N N . ARG A 1 99 ? 17.415 2.382 4.314 1.00 51.41 99 ARG A N 1
ATOM 775 C CA . ARG A 1 99 ? 18.309 3.547 4.375 1.00 51.41 99 ARG A CA 1
ATOM 776 C C . ARG A 1 99 ? 17.604 4.746 3.733 1.00 51.41 99 ARG A C 1
ATOM 778 O O . ARG A 1 99 ? 16.965 4.574 2.694 1.00 51.41 99 ARG A O 1
ATOM 785 N N . PRO A 1 100 ? 17.748 5.963 4.291 1.00 57.78 100 PRO A N 1
ATOM 786 C CA . PRO A 1 100 ? 17.338 7.170 3.589 1.00 57.78 100 PRO A CA 1
ATOM 787 C C . PRO A 1 100 ? 17.972 7.166 2.197 1.00 57.78 100 PRO A C 1
ATOM 789 O O . PRO A 1 100 ? 19.170 6.890 2.078 1.00 57.78 100 PRO A O 1
ATOM 792 N N . GLY A 1 101 ? 17.178 7.445 1.160 1.00 50.75 101 GLY A N 1
ATOM 793 C CA . GLY A 1 101 ? 17.699 7.559 -0.201 1.00 50.75 101 GLY A CA 1
ATOM 794 C C . GLY A 1 101 ? 18.876 8.545 -0.258 1.00 50.75 101 GLY A C 1
ATOM 795 O O . GLY A 1 101 ? 18.967 9.424 0.609 1.00 50.75 101 GLY A O 1
ATOM 796 N N . PRO A 1 102 ? 19.789 8.416 -1.240 1.00 63.44 102 PRO A N 1
ATOM 797 C CA . PRO A 1 102 ? 20.932 9.311 -1.370 1.00 63.44 102 PRO A CA 1
ATOM 798 C C . PRO A 1 102 ? 20.462 10.765 -1.317 1.00 63.44 102 PRO A C 1
ATOM 800 O O . PRO A 1 102 ? 19.704 11.217 -2.176 1.00 63.44 102 PRO A O 1
ATOM 803 N N . ARG A 1 103 ? 20.877 11.503 -0.285 1.00 71.94 103 ARG A N 1
ATOM 804 C CA . ARG A 1 103 ? 20.662 12.947 -0.246 1.00 71.94 103 ARG A CA 1
ATOM 805 C C . ARG A 1 103 ? 21.629 13.538 -1.255 1.00 71.94 103 ARG A C 1
ATOM 807 O O . ARG A 1 103 ? 22.817 13.632 -0.966 1.00 71.94 103 ARG A O 1
ATOM 814 N N . GLY A 1 104 ? 21.133 13.851 -2.449 1.00 62.56 104 GLY A N 1
ATOM 815 C CA . GLY A 1 104 ? 21.894 14.622 -3.421 1.00 62.56 104 GLY A CA 1
ATOM 816 C C . GLY A 1 104 ? 22.368 15.904 -2.743 1.00 62.56 104 GLY A C 1
ATOM 817 O O . GLY A 1 104 ? 21.555 16.744 -2.370 1.00 62.56 104 GLY A O 1
ATOM 818 N N . SER A 1 105 ? 23.674 15.998 -2.514 1.00 50.56 105 SER A N 1
ATOM 819 C CA . SER A 1 105 ? 24.349 17.254 -2.219 1.00 50.56 105 SER A CA 1
ATOM 820 C C . SER A 1 105 ? 24.270 18.073 -3.499 1.00 50.56 105 SER A C 1
ATOM 822 O O . SER A 1 105 ? 25.064 17.841 -4.410 1.00 50.56 105 SER A O 1
ATOM 824 N N . SER A 1 106 ? 23.270 18.945 -3.598 1.00 45.62 106 SER A N 1
ATOM 825 C CA . SER A 1 106 ? 23.273 20.017 -4.591 1.00 45.62 106 SER A CA 1
ATOM 826 C C . SER A 1 106 ? 23.956 21.252 -4.035 1.00 45.62 106 SER A C 1
ATOM 828 O O . SER A 1 106 ? 23.923 21.437 -2.798 1.00 45.62 106 SER A O 1
#

Solvent-accessible surface area (backbone atoms only — not comparable to full-atom values): 7262 Å² total; per-residue (Å²): 134,83,81,76,79,89,76,78,66,90,86,53,55,76,93,78,44,88,84,76,93,80,92,80,88,75,62,66,50,55,54,51,35,47,50,53,52,35,50,53,42,36,76,73,70,46,93,70,41,67,68,57,52,53,52,53,55,57,71,68,62,85,68,55,76,67,55,50,51,53,52,51,54,49,60,76,68,56,54,71,75,74,42,46,88,68,92,67,94,60,95,72,85,86,74,86,81,79,74,79,72,86,77,78,86,124

Mean predicted aligned error: 7.71 Å

Foldseek 3Di:
DDPPPPDWDPPDDPVRIDDDDDDDDDDLLLVQLLVVVCVVCVVVPDPDDSVVSVVVVVVPPPDDPVRVVVVVVCVVPDDSQNSDPDHDPDPDDDGDDDDDPDPPPD

Nearest PDB structures (foldseek):
  1wgf-assembly1_A  TM=3.587E-01  e=9.162E+00  Mus musculus

Secondary structure (DSSP, 8-state):
---------TTS-GGGSPP--------HHHHHHHHHHHHHHHHTT----HHHHHHHHHHH----HHHHHHHHHHHHH--GGGG-SS----SSPPPP-PPPP-----